Protein AF-A0A3B3ZD66-F1 (afdb_monomer_lite)

Sequence (53 aa):
MVKRCHKGKNWTEYWFVLQSNSLEYYGSEDLMEIKGKIVIDRNCTVEVNLTYC

pLDDT: mean 82.68, std 13.64, range [51.22, 95.19]

Radius of gyration: 12.63 Å; chains: 1; bounding box: 32×23×32 Å

Secondary structure (DSSP, 8-state):
-EEE-SSSS-EEE-EEEEETTEEEEESSTT--SEEEEEE--TT----------

Foldseek 3Di:
DWDQDPPDRDIADWDWDDDPFKIWIANDPVRPGTPDIDGHDPPDDDDDDPPDD

InterPro domains:
  IPR001849 Pleckstrin homology domain [PF00169] (1-41)
  IPR011993 PH-like domain superfamily [G3DSA:2.30.29.30] (1-52)

Structure (mmCIF, N/CA/C/O backbone):
data_AF-A0A3B3ZD66-F1
#
_entry.id   AF-A0A3B3ZD66-F1
#
loop_
_atom_site.group_PDB
_atom_site.id
_atom_site.type_symbol
_atom_site.label_atom_id
_atom_site.label_alt_id
_atom_site.label_comp_id
_atom_site.label_asym_id
_atom_site.label_entity_id
_atom_s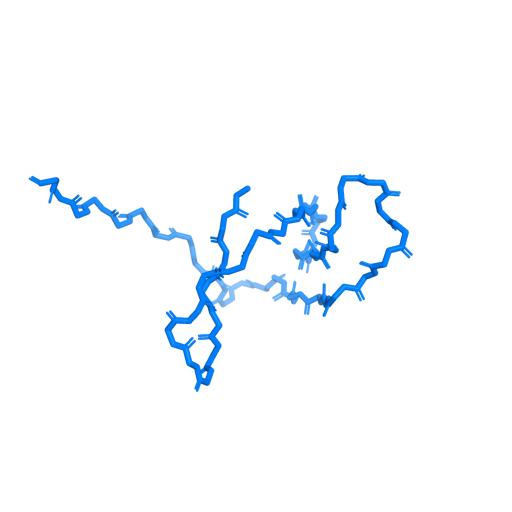ite.label_seq_id
_atom_site.pdbx_PDB_ins_code
_atom_site.Cartn_x
_atom_site.Cartn_y
_atom_site.Cartn_z
_atom_site.occupancy
_atom_site.B_iso_or_equiv
_atom_site.auth_seq_id
_atom_site.auth_comp_id
_atom_site.auth_asym_id
_atom_site.auth_atom_id
_atom_site.pdbx_PDB_model_num
ATOM 1 N N . MET A 1 1 ? 0.299 -2.880 -9.449 1.00 58.94 1 MET A N 1
ATOM 2 C CA . MET A 1 1 ? -0.971 -2.117 -9.259 1.00 58.94 1 MET A CA 1
ATOM 3 C C . MET A 1 1 ? -0.640 -0.628 -9.228 1.00 58.94 1 MET A C 1
ATOM 5 O O . MET A 1 1 ? 0.451 -0.277 -8.804 1.00 58.94 1 MET A O 1
ATOM 9 N N . VAL A 1 2 ? -1.508 0.248 -9.741 1.00 70.12 2 VAL A N 1
ATOM 10 C CA . VAL A 1 2 ? -1.127 1.638 -10.075 1.00 70.12 2 VAL A CA 1
ATOM 11 C C . VAL A 1 2 ? -1.820 2.632 -9.145 1.00 70.12 2 VAL A C 1
ATOM 13 O O . VAL A 1 2 ? -3.025 2.529 -8.922 1.00 70.12 2 VAL A O 1
ATOM 16 N N . LYS A 1 3 ? -1.082 3.611 -8.608 1.00 70.88 3 LYS A N 1
ATOM 17 C CA . LYS A 1 3 ? -1.639 4.647 -7.722 1.00 70.88 3 LYS A CA 1
ATOM 18 C C . LYS A 1 3 ? -1.620 6.009 -8.390 1.00 70.88 3 LYS A C 1
ATOM 20 O O . LYS A 1 3 ? -0.641 6.417 -9.009 1.00 70.88 3 LYS A O 1
ATOM 25 N N . ARG A 1 4 ? -2.720 6.736 -8.210 1.00 67.12 4 ARG A N 1
ATOM 26 C CA . ARG A 1 4 ? -2.888 8.095 -8.715 1.00 67.12 4 ARG A CA 1
ATOM 27 C C . ARG A 1 4 ? -2.118 9.089 -7.841 1.00 67.12 4 ARG A C 1
ATOM 29 O O . ARG A 1 4 ? -2.335 9.153 -6.631 1.00 67.12 4 ARG A O 1
ATOM 36 N N . CYS A 1 5 ? -1.232 9.879 -8.447 1.00 54.09 5 CYS A N 1
ATOM 37 C CA . CYS A 1 5 ? -0.520 10.953 -7.751 1.00 54.09 5 CYS A CA 1
ATOM 38 C C . CYS A 1 5 ? -1.457 12.108 -7.336 1.00 54.09 5 CYS A C 1
ATOM 40 O O . CYS A 1 5 ? -2.392 12.458 -8.056 1.00 54.09 5 CYS A O 1
ATOM 42 N N . HIS A 1 6 ? -1.168 12.743 -6.192 1.00 65.56 6 HIS A N 1
ATOM 43 C CA . HIS A 1 6 ? -1.991 13.816 -5.603 1.00 65.56 6 HIS A CA 1
ATOM 44 C C . HIS A 1 6 ? -1.881 15.173 -6.334 1.00 65.56 6 HIS A C 1
ATOM 46 O O . HIS A 1 6 ? -2.804 15.976 -6.271 1.00 65.56 6 HIS A O 1
ATOM 52 N N . LYS A 1 7 ? -0.769 15.453 -7.033 1.00 56.94 7 LYS A N 1
ATOM 53 C CA . LYS A 1 7 ? -0.490 16.775 -7.647 1.00 56.94 7 LYS A CA 1
ATOM 54 C C . LYS A 1 7 ? -0.330 16.780 -9.175 1.00 56.94 7 LYS A C 1
ATOM 56 O O . LYS A 1 7 ? -0.056 17.822 -9.755 1.00 56.94 7 LYS A O 1
ATOM 61 N N . GLY A 1 8 ? -0.546 15.655 -9.848 1.00 52.25 8 GLY A N 1
ATOM 62 C CA . GLY A 1 8 ? -0.471 15.568 -11.307 1.00 52.25 8 GLY A CA 1
ATOM 63 C C . GLY A 1 8 ? -0.993 14.219 -11.774 1.00 52.25 8 GLY A C 1
ATOM 64 O O . GLY A 1 8 ? -0.790 13.220 -11.089 1.00 52.25 8 GLY A O 1
ATOM 65 N N . LYS A 1 9 ? -1.693 14.182 -12.912 1.00 60.62 9 LYS A N 1
ATOM 66 C CA . LYS A 1 9 ? -2.279 12.973 -13.525 1.00 60.62 9 LYS A CA 1
ATOM 67 C C . LYS A 1 9 ? -1.207 12.027 -14.106 1.00 60.62 9 LYS A C 1
ATOM 69 O O . LYS A 1 9 ? -1.369 11.520 -15.206 1.00 60.62 9 LYS A O 1
ATOM 74 N N . ASN A 1 10 ? -0.120 11.800 -13.378 1.00 61.50 10 ASN A N 1
ATOM 75 C CA . ASN A 1 10 ? 0.902 10.830 -13.733 1.00 61.50 10 ASN A CA 1
ATOM 76 C C . ASN A 1 10 ? 0.628 9.573 -12.911 1.00 61.50 10 ASN A C 1
ATOM 78 O O . ASN A 1 10 ? 0.636 9.597 -11.676 1.00 61.50 10 ASN A O 1
ATOM 82 N N . TRP A 1 11 ? 0.282 8.506 -13.617 1.00 76.00 11 TRP A N 1
ATOM 83 C CA . TRP A 1 11 ? 0.155 7.178 -13.049 1.00 76.00 11 TRP A CA 1
ATOM 84 C C . TRP A 1 11 ? 1.552 6.587 -12.936 1.00 76.00 11 TRP A C 1
ATOM 86 O O . TRP A 1 11 ? 2.259 6.479 -13.935 1.00 76.00 11 TRP A O 1
ATOM 96 N N . THR A 1 12 ? 1.940 6.227 -11.721 1.00 81.69 12 THR A N 1
ATOM 97 C CA . THR A 1 12 ? 3.216 5.565 -11.460 1.00 81.69 12 THR A CA 1
ATOM 98 C C . THR A 1 12 ? 2.920 4.183 -10.904 1.00 81.69 12 THR A C 1
ATOM 100 O O . THR A 1 12 ? 2.021 4.013 -10.069 1.00 81.69 12 THR A O 1
ATOM 103 N N . GLU A 1 13 ? 3.643 3.189 -11.408 1.00 85.44 13 GLU A N 1
ATOM 104 C CA . GLU A 1 13 ? 3.593 1.841 -10.867 1.00 85.44 13 GLU A CA 1
ATOM 105 C C . GLU A 1 13 ? 4.265 1.809 -9.496 1.00 85.44 13 GLU A C 1
ATOM 107 O O . GLU A 1 13 ? 5.327 2.394 -9.293 1.00 85.44 13 GLU A O 1
ATOM 112 N N . TYR A 1 14 ? 3.612 1.141 -8.550 1.00 90.44 14 TYR A N 1
ATOM 113 C CA . TYR A 1 14 ? 4.164 0.895 -7.229 1.00 90.44 14 TYR A CA 1
ATOM 114 C C . TYR A 1 14 ? 3.818 -0.521 -6.789 1.00 90.44 14 TYR A C 1
ATOM 116 O O . TYR A 1 14 ? 2.772 -1.080 -7.147 1.00 90.44 14 TYR A O 1
ATOM 124 N N . TRP A 1 15 ? 4.683 -1.072 -5.950 1.00 93.31 15 TRP A N 1
ATOM 125 C CA . TRP A 1 15 ? 4.411 -2.309 -5.243 1.00 93.31 15 TRP A CA 1
ATOM 126 C C . TRP A 1 15 ? 3.772 -1.989 -3.895 1.00 93.31 15 TRP A C 1
ATOM 128 O O . TRP A 1 15 ? 4.332 -1.201 -3.137 1.00 93.31 15 TRP A O 1
ATOM 138 N N . PHE A 1 16 ? 2.600 -2.553 -3.593 1.00 93.38 16 PHE A N 1
ATOM 139 C CA . PHE A 1 16 ? 1.914 -2.300 -2.321 1.00 93.38 16 PHE A CA 1
ATOM 140 C C . PHE A 1 16 ? 1.915 -3.540 -1.453 1.00 93.38 16 PHE A C 1
ATOM 142 O O . PHE A 1 16 ? 1.647 -4.643 -1.926 1.00 93.38 16 PHE A O 1
ATOM 149 N N . VAL A 1 17 ? 2.129 -3.316 -0.164 1.00 93.69 17 VAL A N 1
ATOM 150 C CA . VAL A 1 17 ? 2.058 -4.336 0.873 1.00 93.69 17 VAL A CA 1
ATOM 151 C C . VAL A 1 17 ? 1.019 -3.896 1.891 1.00 93.69 17 VAL A C 1
ATOM 153 O O . VAL A 1 17 ? 1.143 -2.840 2.519 1.00 93.69 17 VAL A O 1
ATOM 156 N N . LEU A 1 18 ? -0.029 -4.704 2.038 1.00 93.38 18 LEU A N 1
ATOM 157 C CA . LEU A 1 18 ? -1.050 -4.502 3.055 1.00 93.38 18 LEU A CA 1
ATOM 158 C C . LEU A 1 18 ? -0.601 -5.162 4.362 1.00 93.38 18 LEU A C 1
ATOM 160 O O . LEU A 1 18 ? -0.393 -6.371 4.418 1.00 93.38 18 LEU A O 1
ATOM 164 N N . GLN A 1 19 ? -0.477 -4.356 5.408 1.00 91.62 19 GLN A N 1
ATOM 165 C CA . GLN A 1 19 ? -0.272 -4.786 6.789 1.00 91.62 19 GLN A CA 1
ATOM 166 C C . GLN A 1 19 ? -1.561 -4.584 7.595 1.00 91.62 19 GLN A C 1
ATOM 168 O O . GLN A 1 19 ? -2.499 -3.937 7.129 1.00 91.62 19 GLN A O 1
ATOM 173 N N . SER A 1 20 ? -1.589 -5.072 8.839 1.00 90.12 20 SER A N 1
ATOM 174 C CA . SER A 1 20 ? -2.784 -5.060 9.700 1.00 90.12 20 SER 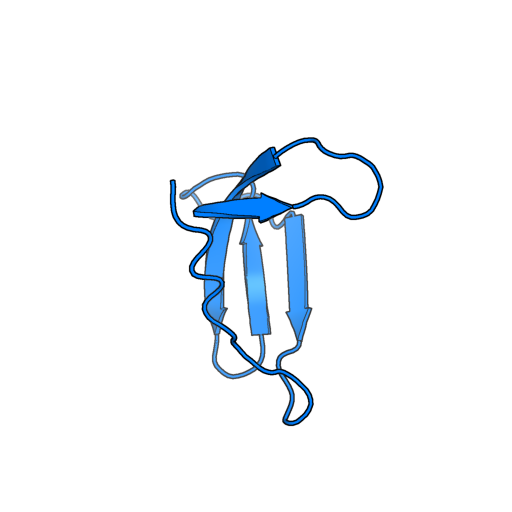A CA 1
ATOM 175 C C . SER A 1 20 ? -3.461 -3.689 9.843 1.00 90.12 20 SER A C 1
ATOM 177 O O . SER A 1 20 ? -4.684 -3.616 9.877 1.00 90.12 20 SER A O 1
ATOM 179 N N . ASN A 1 21 ? -2.687 -2.599 9.897 1.00 92.69 21 ASN A N 1
ATOM 180 C CA . ASN A 1 21 ? -3.194 -1.234 10.110 1.00 92.69 21 ASN A CA 1
ATOM 181 C C . ASN A 1 21 ? -2.573 -0.216 9.147 1.00 92.69 21 ASN A C 1
ATOM 183 O O . ASN A 1 21 ? -2.617 0.994 9.380 1.00 92.69 21 ASN A O 1
ATOM 187 N N . SER A 1 22 ? -1.936 -0.683 8.075 1.00 93.62 22 SER A N 1
ATOM 188 C CA . SER A 1 22 ? -1.331 0.221 7.108 1.00 93.62 22 SER A CA 1
ATOM 189 C C . SER A 1 22 ? -1.123 -0.406 5.748 1.00 93.62 22 SER A C 1
ATOM 191 O O . SER A 1 22 ? -0.797 -1.581 5.637 1.00 93.62 22 SER A O 1
ATOM 193 N N . LEU A 1 23 ? -1.225 0.423 4.719 1.00 94.69 23 LEU A N 1
ATOM 194 C CA . LEU A 1 23 ? -0.827 0.103 3.361 1.00 94.69 23 LEU A CA 1
ATOM 195 C C . LEU A 1 23 ? 0.486 0.821 3.054 1.00 94.69 23 LEU A C 1
ATOM 197 O O . LEU A 1 23 ? 0.532 2.050 2.962 1.00 94.69 23 LEU A O 1
ATOM 201 N N . GLU A 1 24 ? 1.557 0.055 2.914 1.00 95.19 24 GLU A N 1
ATOM 202 C CA . GLU A 1 24 ? 2.869 0.565 2.519 1.00 95.19 24 GLU A CA 1
ATOM 203 C C . GLU A 1 24 ? 3.048 0.407 1.013 1.00 95.19 24 GLU A C 1
ATOM 205 O O . GLU A 1 24 ? 2.473 -0.496 0.401 1.00 95.19 24 GLU A O 1
ATOM 210 N N . TYR A 1 25 ? 3.805 1.315 0.399 1.00 94.25 25 TYR A N 1
ATOM 211 C CA . TYR A 1 25 ? 4.098 1.245 -1.027 1.00 94.25 25 TYR A CA 1
ATOM 212 C C . TYR A 1 25 ? 5.560 1.544 -1.328 1.00 94.25 25 TYR A C 1
ATOM 214 O O . TYR A 1 25 ? 6.174 2.423 -0.719 1.00 94.25 25 TYR A O 1
ATOM 222 N N . TYR A 1 26 ? 6.092 0.804 -2.293 1.00 94.44 26 TYR A N 1
ATOM 223 C CA . TYR A 1 26 ? 7.499 0.737 -2.655 1.00 94.44 26 TYR A CA 1
ATOM 224 C C . TYR A 1 26 ? 7.683 1.026 -4.139 1.00 94.44 26 TYR A C 1
ATOM 226 O O . TYR A 1 26 ? 6.746 0.904 -4.933 1.00 94.44 26 TYR A O 1
ATOM 234 N N . GLY A 1 27 ? 8.904 1.416 -4.505 1.00 91.31 27 GLY A N 1
ATOM 235 C CA . GLY A 1 27 ? 9.270 1.647 -5.903 1.00 91.31 27 GLY A CA 1
ATOM 236 C C . GLY A 1 27 ? 9.271 0.374 -6.756 1.00 91.31 27 GLY A C 1
ATOM 237 O O . GLY A 1 27 ? 8.969 0.455 -7.941 1.00 91.31 27 GLY A O 1
ATOM 238 N N . SER A 1 28 ? 9.572 -0.783 -6.159 1.00 90.69 28 SER A N 1
ATOM 239 C CA . SER A 1 28 ? 9.640 -2.086 -6.833 1.00 90.69 28 SER A CA 1
ATOM 240 C C . SER A 1 28 ? 9.236 -3.232 -5.897 1.00 90.69 28 SER A C 1
ATOM 242 O O . SER A 1 28 ? 9.034 -3.027 -4.696 1.00 90.69 28 SER A O 1
ATOM 244 N N . GLU A 1 29 ? 9.116 -4.437 -6.459 1.00 91.00 29 GLU A N 1
ATOM 245 C CA . GLU A 1 29 ? 8.804 -5.676 -5.734 1.00 91.00 29 GLU A CA 1
ATOM 246 C C . GLU A 1 29 ? 9.890 -6.070 -4.717 1.00 91.00 29 GLU A C 1
ATOM 248 O O . GLU A 1 29 ? 9.573 -6.687 -3.706 1.00 91.00 29 GLU A O 1
ATOM 253 N N . ASP A 1 30 ? 11.142 -5.641 -4.906 1.00 91.69 30 ASP A N 1
ATOM 254 C CA . ASP A 1 30 ? 12.281 -5.962 -4.026 1.00 91.69 30 ASP A CA 1
ATOM 255 C C . ASP A 1 30 ? 12.189 -5.348 -2.615 1.00 91.69 30 ASP A C 1
ATOM 257 O O . ASP A 1 30 ? 13.061 -5.575 -1.777 1.00 91.69 30 ASP A O 1
ATOM 261 N N . LEU A 1 31 ? 11.168 -4.521 -2.349 1.00 88.00 31 LEU A N 1
ATOM 262 C CA . LEU A 1 31 ? 10.895 -3.854 -1.065 1.00 88.00 31 LEU A CA 1
ATOM 263 C C . LEU A 1 31 ? 12.040 -2.977 -0.521 1.00 88.00 31 LEU A C 1
ATOM 265 O O . LEU A 1 31 ? 12.018 -2.580 0.644 1.00 88.00 31 LEU A O 1
ATOM 269 N N . MET A 1 32 ? 13.028 -2.632 -1.352 1.00 89.62 32 MET A N 1
ATOM 270 C CA . MET A 1 32 ? 14.224 -1.907 -0.906 1.00 89.62 32 MET A CA 1
ATOM 271 C C . MET A 1 32 ? 13.984 -0.420 -0.638 1.00 89.62 32 MET A C 1
ATOM 273 O O . MET A 1 32 ? 14.650 0.170 0.210 1.00 89.62 32 MET A O 1
ATOM 277 N N . GLU A 1 33 ? 13.035 0.199 -1.342 1.00 91.81 33 GLU A N 1
ATOM 278 C CA . GLU A 1 33 ? 12.766 1.632 -1.223 1.00 91.81 33 GLU A CA 1
ATOM 279 C C . GLU A 1 33 ? 11.298 1.895 -0.881 1.00 91.81 33 GLU A C 1
ATOM 281 O O . GLU A 1 33 ? 10.417 1.812 -1.744 1.00 91.81 33 GLU A O 1
ATOM 286 N N . ILE A 1 34 ? 11.037 2.257 0.379 1.00 94.12 34 ILE A N 1
ATOM 287 C CA . ILE A 1 34 ? 9.706 2.677 0.819 1.00 94.12 34 ILE A CA 1
ATOM 288 C C . ILE A 1 34 ? 9.396 4.081 0.286 1.00 94.12 34 ILE A C 1
ATOM 290 O O . ILE A 1 34 ? 10.069 5.062 0.596 1.00 94.12 34 ILE A O 1
ATOM 294 N N . LYS A 1 35 ? 8.346 4.184 -0.528 1.00 94.00 35 LYS A N 1
ATOM 295 C CA . LYS A 1 35 ? 7.8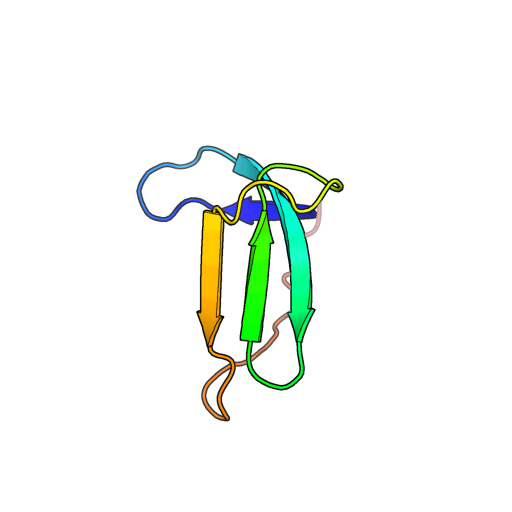67 5.453 -1.097 1.00 94.00 35 LYS A CA 1
ATOM 296 C C . LYS A 1 35 ? 6.813 6.109 -0.209 1.00 94.00 35 LYS A C 1
ATOM 298 O O . LYS A 1 35 ? 6.611 7.320 -0.281 1.00 94.00 35 LYS A O 1
ATOM 303 N N . GLY A 1 36 ? 6.152 5.334 0.651 1.00 93.75 36 GLY A N 1
ATOM 304 C CA . GLY A 1 36 ? 5.353 5.869 1.744 1.00 93.75 36 GLY A CA 1
ATOM 305 C C . GLY A 1 36 ? 4.445 4.846 2.416 1.00 93.75 36 GLY A C 1
ATOM 306 O O . GLY A 1 36 ? 4.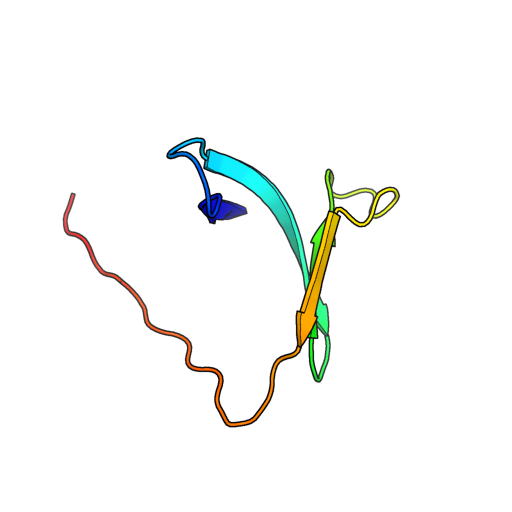414 3.669 2.066 1.00 93.75 36 GLY A O 1
ATOM 307 N N . LYS A 1 37 ? 3.677 5.342 3.387 1.00 94.12 37 LYS A N 1
ATOM 308 C CA . LYS A 1 37 ? 2.789 4.558 4.244 1.00 94.12 37 LYS A CA 1
ATOM 309 C C . LYS A 1 37 ? 1.456 5.275 4.412 1.00 94.12 37 LYS A C 1
ATOM 311 O O . LYS A 1 37 ? 1.426 6.480 4.648 1.00 94.12 37 LYS A O 1
ATOM 316 N N . ILE A 1 38 ? 0.364 4.534 4.281 1.00 93.12 38 ILE A N 1
ATOM 317 C CA . ILE A 1 38 ? -1.000 5.001 4.523 1.00 93.12 38 ILE A CA 1
ATOM 318 C C . ILE A 1 38 ? -1.509 4.247 5.745 1.00 93.12 38 ILE A C 1
ATOM 320 O O . ILE A 1 38 ? -1.549 3.021 5.729 1.00 93.12 38 ILE A O 1
ATOM 324 N N . VAL A 1 39 ? -1.870 4.960 6.808 1.00 93.56 39 VAL A N 1
ATOM 325 C CA . VAL A 1 39 ? -2.484 4.346 7.992 1.00 93.56 39 VAL A CA 1
ATOM 326 C C . VAL A 1 39 ? -3.935 4.013 7.664 1.00 93.56 39 VAL A C 1
ATOM 328 O O . VAL A 1 39 ? -4.661 4.870 7.163 1.00 93.56 39 V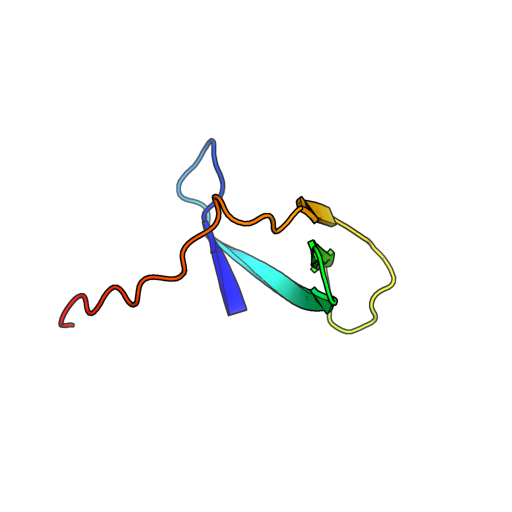AL A O 1
ATOM 331 N N . ILE A 1 40 ? -4.331 2.769 7.925 1.00 92.00 40 ILE A N 1
ATOM 332 C CA . ILE A 1 40 ? -5.705 2.299 7.767 1.00 92.00 40 ILE A CA 1
ATOM 333 C C . ILE A 1 40 ? -6.338 2.276 9.155 1.00 92.00 40 ILE A C 1
ATOM 335 O O . ILE A 1 40 ? -5.944 1.491 10.019 1.00 92.00 40 ILE A O 1
ATOM 339 N N . ASP A 1 41 ? -7.314 3.152 9.349 1.00 89.19 41 ASP A N 1
ATOM 340 C CA . ASP A 1 41 ? -8.164 3.211 10.536 1.00 89.19 41 ASP A CA 1
ATOM 341 C C . ASP A 1 41 ? -9.633 2.949 10.139 1.00 89.19 41 ASP A C 1
ATOM 343 O O . ASP A 1 41 ? -9.953 2.790 8.960 1.00 89.19 41 ASP A O 1
ATOM 347 N N . ARG A 1 42 ? -10.547 2.907 11.114 1.00 87.75 42 ARG A N 1
ATOM 348 C CA . ARG A 1 42 ? -11.997 2.741 10.927 1.00 87.75 42 ARG A CA 1
ATOM 349 C C . ARG A 1 42 ? -12.622 3.762 9.973 1.00 87.75 42 ARG A C 1
ATOM 351 O O . ARG A 1 42 ? -13.690 3.499 9.432 1.00 87.75 42 ARG A O 1
ATOM 358 N N . ASN A 1 43 ? -11.973 4.902 9.754 1.00 86.75 43 ASN A N 1
ATOM 359 C CA . ASN A 1 43 ? -12.408 5.922 8.799 1.00 86.75 43 ASN A CA 1
ATOM 360 C C . ASN A 1 43 ? -12.003 5.643 7.335 1.00 86.75 43 ASN A C 1
ATOM 362 O O . ASN A 1 43 ? -12.338 6.435 6.454 1.00 86.75 43 ASN A O 1
ATOM 366 N N . CYS A 1 44 ? -11.290 4.552 7.043 1.00 87.81 44 CYS A N 1
ATOM 367 C CA . CYS A 1 44 ? -10.916 4.168 5.681 1.00 87.81 44 CYS A CA 1
ATOM 368 C C . CYS A 1 44 ? -11.975 3.251 5.047 1.00 87.81 44 CYS A C 1
ATOM 370 O O . CYS A 1 44 ? -12.438 2.303 5.672 1.00 87.81 44 CYS A O 1
ATOM 372 N N . THR A 1 45 ? -12.332 3.501 3.783 1.00 87.75 45 THR A N 1
ATOM 373 C CA . THR A 1 45 ? -13.289 2.683 3.013 1.00 87.75 45 THR A CA 1
ATOM 374 C C . THR A 1 45 ? -12.670 2.271 1.679 1.00 87.75 45 THR A C 1
ATOM 376 O O . THR A 1 45 ? -11.912 3.038 1.083 1.00 87.75 45 THR A O 1
ATOM 379 N N . VAL A 1 46 ? -12.973 1.055 1.218 1.00 85.06 46 VAL A N 1
ATOM 380 C CA . VAL A 1 46 ? -12.572 0.549 -0.102 1.00 85.06 46 VAL A CA 1
ATOM 381 C C . VAL A 1 46 ? -13.803 0.531 -0.997 1.00 85.06 46 VAL A C 1
ATOM 383 O O . VAL A 1 46 ? -14.779 -0.148 -0.690 1.00 85.06 46 VAL A O 1
ATOM 386 N N . GLU A 1 47 ? -13.749 1.257 -2.108 1.00 88.00 47 GLU A N 1
ATOM 387 C CA . GLU A 1 47 ? -14.823 1.307 -3.100 1.00 88.00 47 GLU A CA 1
ATOM 388 C C . GLU A 1 47 ? -14.304 0.806 -4.447 1.00 88.00 47 GLU A C 1
ATOM 390 O O . GLU A 1 47 ? -13.212 1.175 -4.889 1.00 88.00 47 GLU A O 1
ATOM 395 N N . VAL A 1 48 ? -15.090 -0.033 -5.120 1.00 84.62 48 VAL A N 1
ATOM 396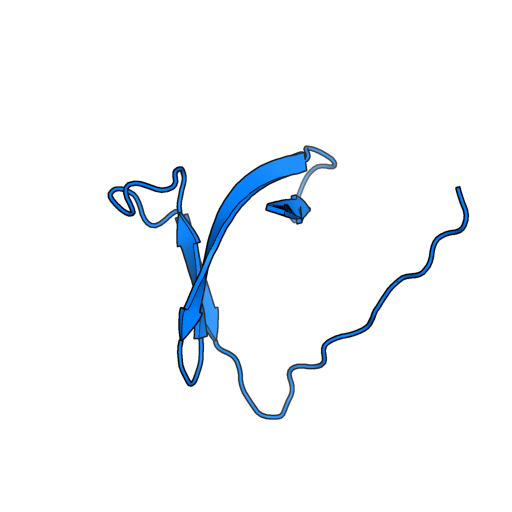 C CA . VAL A 1 48 ? -14.779 -0.487 -6.477 1.00 84.62 48 VAL A CA 1
ATOM 397 C C . VAL A 1 48 ? -15.396 0.503 -7.457 1.00 84.62 48 VAL A C 1
ATOM 399 O O . VAL A 1 48 ? -16.616 0.592 -7.573 1.00 84.62 48 VAL A O 1
ATOM 402 N N . ASN A 1 49 ? -14.560 1.252 -8.176 1.00 78.50 49 ASN A N 1
ATOM 403 C CA . ASN A 1 49 ? -15.028 2.116 -9.257 1.00 78.50 49 ASN A CA 1
ATOM 404 C C . ASN A 1 49 ? -15.107 1.300 -10.556 1.00 78.50 49 ASN A C 1
ATOM 406 O O . ASN A 1 49 ? -14.094 1.066 -11.215 1.00 78.50 49 ASN A O 1
ATOM 410 N N . LEU A 1 50 ? -16.311 0.841 -10.906 1.00 74.00 50 LEU A N 1
ATOM 411 C CA . LEU A 1 50 ? -16.595 0.217 -12.198 1.00 74.00 50 LEU A CA 1
ATOM 412 C C . LEU A 1 50 ? -16.850 1.313 -13.238 1.00 74.00 50 LEU A C 1
ATOM 414 O O . LEU A 1 50 ? -17.990 1.588 -13.608 1.00 74.00 50 LEU A O 1
ATOM 418 N N . THR A 1 51 ? -15.791 1.972 -13.699 1.00 67.38 51 THR A N 1
ATOM 419 C CA . THR A 1 51 ? -15.897 2.770 -14.921 1.00 67.38 51 THR A CA 1
ATOM 420 C C . THR A 1 51 ? -15.928 1.790 -16.087 1.00 67.38 51 THR A C 1
ATOM 422 O O . THR A 1 51 ? -14.912 1.170 -16.396 1.00 67.38 51 THR A O 1
ATOM 425 N N . TYR A 1 52 ? -17.111 1.601 -16.675 1.00 53.50 52 TYR A N 1
ATOM 426 C CA . TYR A 1 52 ? -17.294 0.851 -17.917 1.00 53.50 52 TYR A CA 1
ATOM 427 C C . TYR A 1 52 ? -16.317 1.388 -18.975 1.00 53.50 52 TYR A C 1
ATOM 429 O O . TYR A 1 52 ? -16.194 2.607 -19.122 1.00 53.50 52 TYR A O 1
ATOM 437 N N . CYS A 1 53 ? -15.586 0.478 -19.626 1.00 51.22 53 CYS A N 1
ATOM 438 C CA . CYS A 1 53 ? -14.674 0.793 -20.725 1.00 51.22 53 CYS A CA 1
ATOM 439 C C . CYS A 1 53 ? -15.384 1.513 -21.874 1.00 51.22 53 CYS A C 1
ATOM 441 O O . CYS A 1 53 ? -16.534 1.125 -22.184 1.00 51.22 53 CYS A O 1
#

Organism: NCBI:txid409849